Protein AF-A0A7Y4UDT9-F1 (afdb_monomer_lite)

pLDDT: mean 74.39, std 14.89, range [43.06, 94.25]

Sequence (138 aa):
MHADIILIRAVFILILIIAGYLIHPIPANVAEAIGWRGESGSKILSTIFAALIAAGIIYFELRIRRASLKTLIGAAIGSTMGILGASLMGFLITAQPWDQPIKSFLTLTLSLFMAYCGLLVGAAKGDYLDLSVLGGIL

Foldseek 3Di:
DVVVVVVVLVVVLVVLQVCLVVVLVPPVVVQVVVPNDDPVSSVVVSNVVSVVVSVVVVVVVVVVVPQDPLLVQLLVQLLVQLQVQLVVVLVVLVPDPDDPVVSVVVSVVSSVVSNVRSNVRSNVVSVVPPCVVVVPPD

Structure (mmCIF, N/CA/C/O backbone):
data_AF-A0A7Y4UDT9-F1
#
_entry.id   AF-A0A7Y4UDT9-F1
#
loop_
_atom_site.group_PDB
_atom_site.id
_atom_site.type_symbol
_atom_site.label_atom_id
_atom_site.label_alt_id
_atom_site.label_comp_id
_atom_site.label_asym_id
_atom_site.label_entity_id
_atom_site.label_seq_id
_atom_site.pdbx_PDB_ins_code
_atom_site.Cartn_x
_atom_site.Cartn_y
_atom_site.Cartn_z
_atom_site.occupancy
_atom_site.B_iso_or_equiv
_atom_site.auth_seq_id
_atom_site.auth_comp_id
_atom_site.auth_asym_id
_atom_site.auth_atom_id
_atom_site.pdbx_PDB_model_num
ATOM 1 N N . MET A 1 1 ? -23.604 -8.555 10.129 1.00 57.44 1 MET A N 1
ATOM 2 C CA . MET A 1 1 ? -22.184 -8.135 10.187 1.00 57.44 1 MET A CA 1
ATOM 3 C C . MET A 1 1 ? -21.219 -9.168 9.604 1.00 57.44 1 MET A C 1
ATOM 5 O O . MET A 1 1 ? -20.553 -8.836 8.635 1.00 57.44 1 MET A O 1
ATOM 9 N N . HIS A 1 2 ? -21.110 -10.407 10.117 1.00 53.59 2 HIS A N 1
ATOM 10 C CA . HIS A 1 2 ? -20.183 -11.402 9.529 1.00 53.59 2 HIS A CA 1
ATOM 11 C C . HIS A 1 2 ? -20.554 -11.821 8.094 1.00 53.59 2 HIS A C 1
ATOM 13 O O . HIS A 1 2 ? -19.665 -11.957 7.257 1.00 53.59 2 HIS A O 1
ATOM 19 N N . ALA A 1 3 ? -21.850 -11.968 7.798 1.00 63.94 3 ALA A N 1
ATOM 20 C CA . ALA A 1 3 ? -22.335 -12.315 6.460 1.00 63.94 3 ALA A CA 1
ATOM 21 C C . ALA A 1 3 ? -22.052 -11.213 5.423 1.00 63.94 3 ALA A C 1
ATOM 23 O O . ALA A 1 3 ? -21.613 -11.518 4.319 1.00 63.94 3 ALA A O 1
ATOM 24 N N . ASP A 1 4 ? -22.201 -9.940 5.802 1.00 60.78 4 ASP A N 1
ATOM 25 C CA . ASP A 1 4 ? -21.943 -8.789 4.922 1.00 60.78 4 ASP A CA 1
ATOM 26 C C . ASP A 1 4 ? -20.471 -8.729 4.489 1.00 60.78 4 ASP A C 1
ATOM 28 O O . ASP A 1 4 ? -20.152 -8.507 3.325 1.00 60.78 4 ASP A O 1
ATOM 32 N N . ILE A 1 5 ? -19.558 -9.011 5.423 1.00 68.19 5 ILE A N 1
ATOM 33 C CA . ILE A 1 5 ? -18.113 -9.066 5.168 1.00 68.19 5 ILE A CA 1
ATOM 34 C C . ILE A 1 5 ? -17.761 -10.203 4.205 1.00 68.19 5 ILE A C 1
ATOM 36 O O . ILE A 1 5 ? -16.948 -10.021 3.299 1.00 68.19 5 ILE A O 1
ATOM 40 N N . ILE A 1 6 ? -18.362 -11.375 4.405 1.00 71.81 6 ILE A N 1
ATOM 41 C CA . ILE A 1 6 ? -18.136 -12.542 3.548 1.00 71.81 6 ILE A CA 1
ATOM 42 C C . ILE A 1 6 ? -18.668 -12.268 2.138 1.00 71.81 6 ILE A C 1
ATOM 44 O O . ILE A 1 6 ? -17.995 -12.597 1.164 1.00 71.81 6 ILE A O 1
ATOM 48 N N . LEU A 1 7 ? -19.824 -11.608 2.026 1.00 68.56 7 LEU A N 1
ATOM 49 C CA . LEU A 1 7 ? -20.433 -11.248 0.750 1.00 68.56 7 LEU A CA 1
ATOM 50 C C . LEU A 1 7 ? -19.584 -10.225 -0.017 1.00 68.56 7 LEU A C 1
ATOM 52 O O . LEU A 1 7 ? -19.309 -10.431 -1.196 1.00 68.56 7 LEU A O 1
ATOM 56 N N . ILE A 1 8 ? -19.070 -9.188 0.654 1.00 72.38 8 ILE A N 1
ATOM 57 C CA . ILE A 1 8 ? -18.140 -8.219 0.046 1.00 72.38 8 ILE A CA 1
ATOM 5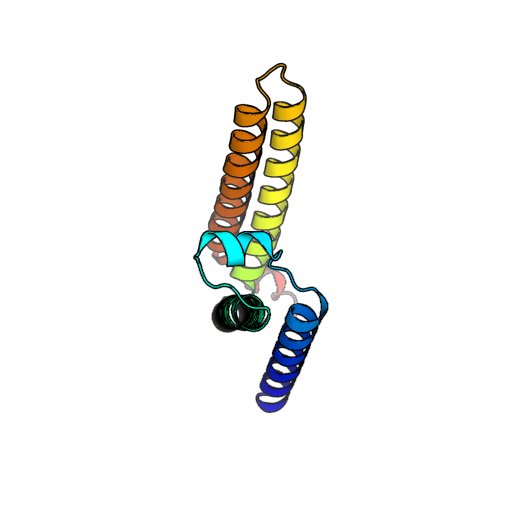8 C C . ILE A 1 8 ? -16.866 -8.917 -0.448 1.00 72.38 8 ILE A C 1
ATOM 60 O O . ILE A 1 8 ? -16.416 -8.654 -1.562 1.00 72.38 8 ILE A O 1
ATOM 64 N N . ARG A 1 9 ? -16.301 -9.844 0.340 1.00 66.88 9 ARG A N 1
ATOM 65 C CA . ARG A 1 9 ? -15.089 -10.584 -0.040 1.00 66.88 9 ARG A CA 1
ATOM 66 C C . ARG A 1 9 ? -15.339 -11.501 -1.238 1.00 66.88 9 ARG A C 1
ATOM 68 O O . ARG A 1 9 ? -14.520 -11.540 -2.150 1.00 66.88 9 ARG A O 1
ATOM 75 N N . ALA A 1 10 ? -16.480 -12.187 -1.261 1.00 66.75 10 ALA A N 1
ATOM 76 C CA . ALA A 1 10 ? -16.888 -13.027 -2.380 1.00 66.75 10 ALA A CA 1
ATOM 77 C C . ALA A 1 10 ? -17.046 -12.202 -3.662 1.00 66.75 10 ALA A C 1
ATOM 79 O O . ALA A 1 10 ? -16.462 -12.562 -4.678 1.00 66.75 10 ALA A O 1
ATOM 80 N N . VAL A 1 11 ? -17.747 -11.065 -3.598 1.00 70.38 11 VAL A N 1
ATOM 81 C CA . VAL A 1 11 ? -17.928 -10.153 -4.739 1.00 70.38 11 VAL A CA 1
ATOM 82 C C . VAL A 1 11 ? -16.588 -9.594 -5.220 1.00 70.38 11 VAL A C 1
ATOM 84 O O . VAL A 1 11 ? -16.329 -9.582 -6.420 1.00 70.38 11 VAL A O 1
ATOM 87 N N . PHE A 1 12 ? -15.700 -9.192 -4.309 1.00 70.44 12 PHE A N 1
ATOM 88 C CA . PHE A 1 12 ? -14.386 -8.653 -4.663 1.00 70.44 12 PHE A CA 1
ATOM 89 C C . PHE A 1 12 ? -13.479 -9.695 -5.334 1.00 70.44 12 PHE A C 1
ATOM 91 O O . PHE A 1 12 ? -12.850 -9.399 -6.349 1.00 70.44 12 PHE A O 1
ATOM 98 N N . ILE A 1 13 ? -13.453 -10.931 -4.819 1.00 68.81 13 ILE A N 1
ATOM 99 C CA . ILE A 1 13 ? -12.743 -12.054 -5.452 1.00 68.81 13 ILE A CA 1
ATOM 100 C C . ILE A 1 13 ? -13.320 -12.324 -6.845 1.00 68.81 13 ILE A C 1
ATOM 102 O O . ILE A 1 13 ? -12.559 -12.493 -7.793 1.00 68.81 13 ILE A O 1
ATOM 106 N N . LEU A 1 14 ? -14.648 -12.325 -6.987 1.00 69.81 14 LEU A N 1
ATOM 107 C CA . LEU A 1 14 ? -15.324 -12.559 -8.264 1.00 69.81 14 LEU A CA 1
ATOM 108 C C . LEU A 1 14 ? -14.950 -11.484 -9.293 1.00 69.81 14 LEU A C 1
ATOM 110 O O . LEU A 1 14 ? -14.587 -11.815 -10.418 1.00 69.81 14 LEU A O 1
ATOM 114 N N . ILE A 1 15 ? -14.946 -10.212 -8.888 1.00 72.19 15 ILE A N 1
ATOM 115 C CA . ILE A 1 15 ? -14.521 -9.091 -9.735 1.00 72.19 15 ILE A CA 1
ATOM 116 C C . ILE A 1 15 ? -13.043 -9.220 -10.115 1.00 72.19 15 ILE A C 1
ATOM 118 O O . ILE A 1 15 ? -12.713 -9.005 -11.275 1.00 72.19 15 ILE A O 1
ATOM 122 N N . LEU A 1 16 ? -12.155 -9.602 -9.191 1.00 66.81 16 LEU A N 1
ATOM 123 C CA . LEU A 1 16 ? -10.731 -9.803 -9.490 1.00 66.81 16 LEU A CA 1
ATOM 124 C C . LEU A 1 16 ? -10.483 -10.970 -10.444 1.00 66.81 16 LEU A C 1
ATOM 126 O O . LEU A 1 16 ? -9.652 -10.852 -11.339 1.00 66.81 16 LEU A O 1
ATOM 130 N N . ILE A 1 17 ? -11.200 -12.081 -10.275 1.00 65.75 17 ILE A N 1
ATOM 131 C CA . ILE A 1 17 ? -11.122 -13.232 -11.180 1.00 65.75 17 ILE A CA 1
ATOM 132 C C . ILE A 1 17 ? -11.632 -12.831 -12.565 1.00 65.75 17 ILE A C 1
ATOM 134 O O . ILE A 1 17 ? -10.965 -13.114 -13.556 1.00 65.75 17 ILE A O 1
ATOM 138 N N . ILE A 1 18 ? -12.764 -12.123 -12.645 1.00 66.75 18 ILE A N 1
ATOM 139 C CA . ILE A 1 18 ? -13.313 -11.623 -13.913 1.00 66.75 18 ILE A CA 1
ATOM 140 C C . ILE A 1 18 ? -12.355 -10.618 -14.559 1.00 66.75 18 ILE A C 1
ATOM 142 O O . ILE A 1 18 ? -12.088 -10.719 -15.751 1.00 66.75 18 ILE A O 1
ATOM 146 N N . ALA A 1 19 ? -11.795 -9.679 -13.796 1.00 63.94 19 ALA A N 1
ATOM 147 C CA . ALA A 1 19 ? -10.844 -8.693 -14.298 1.00 63.94 19 ALA A CA 1
ATOM 148 C C . ALA A 1 19 ? -9.540 -9.355 -14.764 1.00 63.94 19 ALA A C 1
ATOM 150 O O . ALA A 1 19 ? -9.050 -9.040 -15.841 1.00 63.94 19 ALA A O 1
ATOM 151 N N . GLY A 1 20 ? -9.009 -10.319 -14.008 1.00 61.53 20 GLY A N 1
ATOM 152 C CA . GLY A 1 20 ? -7.840 -11.107 -14.402 1.00 61.53 20 GLY A CA 1
ATOM 153 C C . GLY A 1 20 ? -8.093 -11.953 -15.651 1.00 61.53 20 GLY A C 1
ATOM 154 O O . GLY A 1 20 ? -7.210 -12.069 -16.498 1.00 61.53 20 GLY A O 1
ATOM 155 N N . TYR A 1 21 ? -9.311 -12.478 -15.802 1.00 60.34 21 TYR A N 1
ATOM 156 C CA . TYR A 1 21 ? -9.748 -13.208 -16.990 1.00 60.34 21 TYR A CA 1
ATOM 157 C C . TYR A 1 21 ? -9.924 -12.293 -18.212 1.00 60.34 21 TYR A C 1
ATOM 159 O O . TYR A 1 21 ? -9.585 -12.683 -19.325 1.00 60.34 21 TYR A O 1
ATOM 167 N N . LEU A 1 22 ? -10.425 -11.069 -18.021 1.00 59.38 22 LEU A N 1
ATOM 168 C CA . LEU A 1 22 ? -10.683 -10.130 -19.113 1.00 59.38 22 LEU A CA 1
ATOM 169 C C . LEU A 1 22 ? -9.402 -9.421 -19.582 1.00 59.38 22 LEU A C 1
ATOM 171 O O . LEU A 1 22 ? -9.187 -9.267 -20.782 1.00 59.38 22 LEU A O 1
ATOM 175 N N . ILE A 1 23 ? -8.543 -9.007 -18.644 1.00 57.00 23 ILE A N 1
ATOM 176 C CA . ILE A 1 23 ? -7.405 -8.112 -18.909 1.00 57.00 23 ILE A CA 1
ATOM 177 C C . ILE A 1 23 ? -6.181 -8.864 -19.457 1.00 57.00 23 ILE A C 1
ATOM 179 O O . ILE A 1 23 ? -5.327 -8.225 -20.061 1.00 57.00 23 ILE A O 1
ATOM 183 N N . HIS A 1 24 ? -6.089 -10.196 -19.307 1.00 53.78 24 HIS A N 1
ATOM 184 C CA . HIS A 1 24 ? -4.918 -10.992 -19.724 1.00 53.78 24 HIS A CA 1
ATOM 185 C C . HIS A 1 24 ? -3.582 -10.299 -19.363 1.00 53.78 24 HIS A C 1
ATOM 187 O O . HIS A 1 24 ? -2.779 -9.991 -20.244 1.00 53.78 24 HIS A O 1
ATOM 193 N N . PRO A 1 25 ? -3.322 -10.009 -18.072 1.00 51.16 25 PRO A N 1
ATOM 194 C CA . PRO A 1 25 ? -2.180 -9.189 -17.664 1.00 51.16 25 PRO A CA 1
ATOM 195 C C . PRO A 1 25 ? -0.814 -9.840 -17.941 1.00 51.16 25 PRO A C 1
ATOM 197 O O . PRO A 1 25 ? 0.209 -9.171 -17.815 1.00 51.16 25 PRO A O 1
ATOM 200 N N . ILE A 1 26 ? -0.778 -11.128 -18.311 1.00 47.50 26 ILE A N 1
ATOM 201 C CA . ILE A 1 26 ? 0.441 -11.825 -18.723 1.00 47.50 26 ILE A CA 1
ATOM 202 C C . ILE A 1 26 ? 0.491 -11.867 -20.257 1.00 47.50 26 ILE A C 1
ATOM 204 O O . ILE A 1 26 ? -0.245 -12.644 -20.871 1.00 47.50 26 ILE A O 1
ATOM 208 N N . PRO A 1 27 ? 1.355 -11.061 -20.893 1.00 52.25 27 PRO A N 1
ATOM 209 C CA . PRO A 1 27 ? 1.517 -11.090 -22.337 1.00 52.25 27 PRO A CA 1
ATOM 210 C C . PRO A 1 27 ? 2.145 -12.432 -22.767 1.00 52.25 27 PRO A C 1
ATOM 212 O O . PRO A 1 27 ? 2.950 -13.021 -22.040 1.00 52.25 27 PRO A O 1
ATOM 215 N N . ALA A 1 28 ? 1.751 -12.952 -23.936 1.00 50.28 28 ALA A N 1
ATOM 216 C CA . ALA A 1 28 ? 2.093 -14.299 -24.428 1.00 50.28 28 ALA A CA 1
ATOM 217 C C . ALA A 1 28 ? 3.608 -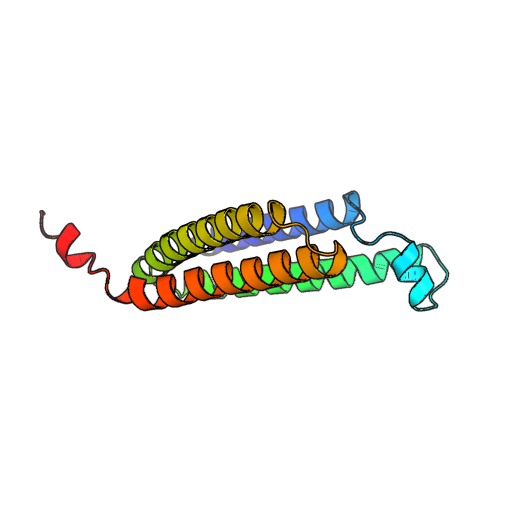14.618 -24.429 1.00 50.28 28 ALA A C 1
ATOM 219 O O . ALA A 1 28 ? 4.021 -15.766 -24.285 1.00 50.28 28 ALA A O 1
ATOM 220 N N . ASN A 1 29 ? 4.432 -13.579 -24.479 1.00 49.97 29 ASN A N 1
ATOM 221 C CA . ASN A 1 29 ? 5.890 -13.566 -24.422 1.00 49.97 29 ASN A CA 1
ATOM 222 C C . ASN A 1 29 ? 6.482 -14.110 -23.102 1.00 49.97 29 ASN A C 1
ATOM 224 O O . ASN A 1 29 ? 7.609 -14.599 -23.105 1.00 49.97 29 ASN A O 1
ATOM 228 N N . VAL A 1 30 ? 5.751 -14.085 -21.978 1.00 51.38 30 VAL A N 1
ATOM 229 C CA . VAL A 1 30 ? 6.226 -14.684 -20.708 1.00 51.38 30 VAL A CA 1
ATOM 230 C C . VAL A 1 30 ? 5.955 -16.196 -20.662 1.00 51.38 30 VAL A C 1
ATOM 232 O O . VAL A 1 30 ? 6.704 -16.942 -20.037 1.00 51.38 30 VAL A O 1
ATOM 235 N N . ALA A 1 31 ? 4.919 -16.669 -21.367 1.00 44.53 31 ALA A N 1
ATOM 236 C CA . ALA A 1 31 ? 4.627 -18.097 -21.517 1.00 44.53 31 ALA A CA 1
ATOM 237 C C . ALA A 1 31 ? 5.628 -18.790 -22.462 1.00 44.53 31 ALA A C 1
ATOM 239 O O . ALA A 1 31 ? 6.006 -19.939 -22.230 1.00 44.53 31 ALA A O 1
ATOM 240 N N . GLU A 1 32 ? 6.122 -18.070 -23.476 1.00 49.19 32 GLU A N 1
ATOM 241 C CA . GLU A 1 32 ? 7.174 -18.557 -24.377 1.00 49.19 32 GLU A CA 1
ATOM 242 C C . GLU A 1 32 ? 8.542 -18.691 -23.685 1.00 49.19 32 GLU A C 1
ATOM 244 O O . GLU A 1 32 ? 9.258 -19.659 -23.942 1.00 49.19 32 GLU A O 1
ATOM 249 N N . ALA A 1 33 ? 8.883 -17.796 -22.747 1.00 50.22 33 ALA A N 1
ATOM 250 C CA . ALA A 1 33 ? 10.160 -17.823 -22.021 1.00 50.22 33 ALA A CA 1
ATOM 251 C C . ALA A 1 33 ? 10.328 -19.032 -21.073 1.00 50.22 33 ALA A C 1
ATOM 253 O O . ALA A 1 33 ? 11.451 -19.391 -20.727 1.00 50.22 33 ALA A O 1
ATOM 254 N N . ILE A 1 34 ? 9.227 -19.673 -20.661 1.00 51.06 34 ILE A N 1
ATOM 255 C CA . ILE A 1 34 ? 9.214 -20.799 -19.705 1.00 51.06 34 ILE A CA 1
ATOM 256 C C . ILE A 1 34 ? 9.027 -22.151 -20.437 1.00 51.06 34 ILE A C 1
ATOM 258 O O . ILE A 1 34 ? 8.964 -23.212 -19.822 1.00 51.06 34 ILE A O 1
ATOM 262 N N . GLY A 1 35 ? 8.987 -22.149 -21.777 1.00 46.72 35 GLY A N 1
ATOM 263 C CA . GLY A 1 35 ? 8.987 -23.369 -22.597 1.00 46.72 35 GLY A CA 1
ATOM 264 C C . GLY A 1 35 ? 7.636 -24.085 -22.710 1.00 46.72 35 GLY A C 1
ATOM 265 O O . GLY A 1 35 ? 7.574 -25.200 -23.225 1.00 46.72 35 GLY A O 1
ATOM 266 N N . TRP A 1 36 ? 6.543 -23.467 -22.259 1.00 43.62 36 TRP A N 1
ATOM 267 C CA . TRP A 1 36 ? 5.199 -24.047 -22.324 1.00 43.62 36 TRP A CA 1
ATOM 268 C C . TRP A 1 36 ? 4.460 -23.493 -23.547 1.00 43.62 36 TRP A C 1
ATOM 270 O O . TRP A 1 36 ? 3.785 -22.468 -23.482 1.00 43.62 36 TRP A O 1
ATOM 280 N N . ARG A 1 37 ? 4.605 -24.169 -24.696 1.00 43.06 37 ARG A N 1
ATOM 281 C CA . ARG A 1 37 ? 3.864 -23.828 -25.924 1.00 43.06 37 ARG A CA 1
ATOM 282 C C . ARG A 1 37 ? 2.403 -24.263 -25.794 1.00 43.06 37 ARG A C 1
ATOM 284 O O . ARG A 1 37 ? 2.115 -25.453 -25.717 1.00 43.06 37 ARG A O 1
ATOM 291 N N . GLY A 1 38 ? 1.493 -23.293 -25.831 1.00 49.53 38 GLY A N 1
ATOM 292 C CA . GLY A 1 38 ? 0.052 -23.504 -25.982 1.00 49.53 38 GLY A CA 1
ATOM 293 C C . GLY A 1 38 ? -0.773 -22.437 -25.262 1.00 49.53 38 GLY A C 1
ATOM 294 O O . GLY A 1 38 ? -0.457 -22.069 -24.133 1.00 49.53 38 GLY A O 1
ATOM 295 N N . GLU A 1 39 ? -1.865 -21.976 -25.881 1.00 50.53 39 GLU A N 1
ATOM 296 C CA . GLU A 1 39 ? -2.804 -20.977 -25.326 1.00 50.53 39 GLU A CA 1
ATOM 297 C C . GLU A 1 39 ? -3.380 -21.346 -23.943 1.00 50.53 39 GLU A C 1
ATOM 299 O O . GLU A 1 39 ? -3.918 -20.499 -23.230 1.00 50.53 39 GLU A O 1
ATOM 304 N N . SER A 1 40 ? -3.272 -22.614 -23.540 1.00 50.47 40 SER A N 1
ATOM 305 C CA . SER A 1 40 ? -3.674 -23.109 -22.222 1.00 50.47 40 SER A CA 1
ATOM 306 C C . SER A 1 40 ? -2.642 -22.818 -21.121 1.00 50.47 40 SER A C 1
ATOM 308 O O . SER A 1 40 ? -3.026 -22.668 -19.964 1.00 50.47 40 SER A O 1
ATOM 310 N N . GLY A 1 41 ? -1.350 -22.691 -21.452 1.00 51.16 41 GLY A N 1
ATOM 311 C CA . GLY A 1 41 ? -0.276 -22.448 -20.478 1.00 51.16 41 GLY A CA 1
ATOM 312 C C . GLY A 1 41 ? -0.291 -21.028 -19.903 1.00 51.16 41 GLY A C 1
ATOM 313 O O . GLY A 1 41 ? -0.152 -20.840 -18.693 1.00 51.16 41 GLY A O 1
ATOM 314 N N . SER A 1 42 ? -0.562 -20.027 -20.748 1.00 52.22 42 SER A N 1
ATOM 315 C CA . SER A 1 42 ? -0.701 -18.623 -20.328 1.00 52.22 42 SER A CA 1
ATOM 316 C C . SER A 1 42 ? -1.921 -18.406 -19.428 1.00 52.22 42 SER A C 1
ATOM 318 O O . SER A 1 42 ? -1.858 -17.623 -18.477 1.00 52.22 42 SER A O 1
ATOM 320 N N . LYS A 1 43 ? -3.012 -19.147 -19.669 1.00 54.75 43 LYS A N 1
ATOM 321 C CA . LYS A 1 43 ? -4.233 -19.104 -18.851 1.00 54.75 43 LYS A CA 1
ATOM 322 C C . LYS A 1 43 ? -3.998 -19.657 -17.448 1.00 54.75 43 LYS A C 1
ATOM 324 O O . LYS A 1 43 ? -4.444 -19.046 -16.479 1.00 54.75 43 LYS A O 1
ATOM 329 N N . ILE A 1 44 ? -3.259 -20.761 -17.314 1.00 62.72 44 ILE A N 1
ATOM 330 C CA . ILE A 1 44 ? -2.977 -21.374 -16.005 1.00 62.72 44 ILE A CA 1
ATOM 331 C C . ILE A 1 44 ? -2.031 -20.485 -15.187 1.00 62.72 44 ILE A C 1
ATOM 333 O O . ILE A 1 44 ? -2.312 -20.219 -14.020 1.00 62.72 44 ILE A O 1
ATOM 337 N N . LEU A 1 45 ? -0.971 -19.946 -15.800 1.00 63.81 45 LEU A N 1
ATOM 338 C CA . LEU A 1 45 ? -0.057 -19.009 -15.131 1.00 63.81 45 LEU A CA 1
ATOM 339 C C . LEU A 1 45 ? -0.766 -17.721 -14.701 1.00 63.81 45 LEU A C 1
ATOM 341 O O . LEU A 1 45 ? -0.596 -17.284 -13.565 1.00 63.81 45 LEU A O 1
ATOM 345 N N . SER A 1 46 ? -1.618 -17.159 -15.563 1.00 62.25 46 SER A N 1
ATOM 346 C CA . SER A 1 46 ? -2.419 -15.974 -15.223 1.00 62.25 46 SER A CA 1
ATOM 347 C C . SER A 1 46 ? -3.394 -16.260 -14.086 1.00 62.25 46 SER A C 1
ATOM 349 O O . SER A 1 46 ? -3.558 -15.427 -13.199 1.00 62.25 46 SER A O 1
ATOM 351 N N . THR A 1 47 ? -3.985 -17.458 -14.060 1.00 64.94 47 THR A N 1
ATOM 352 C CA . THR A 1 47 ? -4.888 -17.884 -12.982 1.00 64.94 47 THR A CA 1
ATOM 353 C C . THR A 1 47 ? -4.145 -18.047 -11.658 1.00 64.94 47 THR A C 1
ATOM 355 O O . THR A 1 47 ? -4.615 -17.552 -10.639 1.00 64.94 47 THR A O 1
ATOM 358 N N . ILE A 1 48 ? -2.968 -18.682 -11.654 1.00 74.25 48 ILE A N 1
ATOM 359 C CA . ILE A 1 48 ? -2.145 -18.844 -10.444 1.00 74.25 48 ILE A CA 1
ATOM 360 C C . ILE A 1 48 ? -1.673 -17.482 -9.930 1.00 74.25 48 ILE A C 1
ATOM 362 O O . ILE A 1 48 ? -1.733 -17.218 -8.730 1.00 74.25 48 ILE A O 1
ATOM 366 N N . PHE A 1 49 ? -1.246 -16.593 -10.827 1.00 71.12 49 PHE A N 1
ATOM 367 C CA . PHE A 1 49 ? -0.796 -15.255 -10.460 1.00 71.12 49 PHE A CA 1
ATOM 368 C C . PHE A 1 49 ? -1.943 -14.408 -9.895 1.00 71.12 49 PHE A C 1
ATOM 370 O O . PHE A 1 49 ? -1.801 -13.796 -8.837 1.00 71.12 49 PHE A O 1
ATOM 377 N N . ALA A 1 50 ? -3.115 -14.444 -10.535 1.00 68.38 50 ALA A N 1
ATOM 378 C CA . ALA A 1 50 ? -4.321 -13.794 -10.029 1.00 68.38 50 ALA A CA 1
ATOM 379 C C . ALA A 1 50 ? -4.762 -14.377 -8.676 1.00 68.38 50 ALA A C 1
ATOM 381 O O . ALA A 1 50 ? -5.126 -13.621 -7.778 1.00 68.38 50 ALA A O 1
ATOM 382 N N . ALA A 1 51 ? -4.673 -15.699 -8.492 1.00 73.81 51 ALA A N 1
ATOM 383 C CA . ALA A 1 51 ? -4.982 -16.357 -7.226 1.00 73.81 51 ALA A CA 1
ATOM 384 C C . ALA A 1 51 ? -4.009 -15.950 -6.107 1.00 73.81 51 ALA A C 1
ATOM 386 O O . ALA A 1 51 ? -4.449 -15.685 -4.989 1.00 73.81 51 ALA A O 1
ATOM 387 N N . LEU A 1 52 ? -2.708 -15.837 -6.396 1.00 80.69 52 LEU A N 1
ATOM 388 C CA . LEU A 1 52 ? -1.710 -15.347 -5.440 1.00 80.69 52 LEU A CA 1
ATOM 389 C C . LEU A 1 52 ? -1.951 -13.885 -5.056 1.00 80.69 52 LEU A C 1
ATOM 391 O O . LEU A 1 52 ? -1.899 -13.550 -3.873 1.00 80.69 52 LEU A O 1
ATOM 395 N N . ILE A 1 53 ? -2.266 -13.024 -6.027 1.00 75.81 53 ILE A N 1
ATOM 396 C CA . ILE A 1 53 ? -2.625 -11.625 -5.759 1.00 75.81 53 ILE A CA 1
ATOM 397 C C . ILE A 1 53 ? -3.889 -11.559 -4.898 1.00 75.81 53 ILE A C 1
ATOM 399 O O . ILE A 1 53 ? -3.904 -10.857 -3.888 1.00 75.81 53 ILE A O 1
ATOM 403 N N . ALA A 1 54 ? -4.929 -12.321 -5.245 1.00 72.19 54 ALA A N 1
ATOM 404 C CA . ALA A 1 54 ? -6.166 -12.376 -4.473 1.00 72.19 54 ALA A CA 1
ATOM 405 C C . ALA A 1 54 ? -5.912 -12.857 -3.034 1.00 72.19 54 ALA A C 1
ATOM 407 O O . ALA A 1 54 ? -6.398 -12.240 -2.086 1.00 72.19 54 ALA A O 1
ATOM 408 N N . ALA A 1 55 ? -5.094 -13.898 -2.852 1.00 78.06 55 ALA A N 1
ATOM 409 C CA . ALA A 1 55 ? -4.685 -14.376 -1.533 1.00 78.06 55 ALA A CA 1
ATOM 410 C C . ALA A 1 55 ? -3.920 -13.299 -0.744 1.00 78.06 55 ALA A C 1
ATOM 412 O O . ALA A 1 55 ? -4.206 -13.082 0.435 1.00 78.06 55 ALA A O 1
ATOM 413 N N . GLY A 1 56 ? -3.004 -12.577 -1.397 1.00 79.88 56 GLY A N 1
ATOM 414 C CA . GLY A 1 56 ? -2.283 -11.450 -0.806 1.00 79.88 56 GLY A CA 1
ATOM 415 C C . GLY A 1 56 ? -3.216 -10.328 -0.344 1.00 79.88 56 GLY A C 1
ATOM 416 O O . GLY A 1 56 ? -3.071 -9.826 0.770 1.00 79.88 56 GLY A O 1
ATOM 417 N N . ILE A 1 57 ? -4.224 -9.979 -1.147 1.00 75.56 57 ILE A N 1
ATOM 418 C CA . ILE A 1 57 ? -5.209 -8.952 -0.785 1.00 75.56 57 ILE A CA 1
ATOM 419 C C . ILE A 1 57 ? -6.066 -9.403 0.403 1.00 75.56 57 ILE A C 1
ATOM 421 O O . ILE A 1 57 ? -6.260 -8.629 1.339 1.00 75.56 57 ILE A O 1
ATOM 425 N N . ILE A 1 58 ? -6.530 -10.657 0.420 1.00 76.00 58 ILE A N 1
ATOM 426 C CA . ILE A 1 58 ? -7.295 -11.206 1.553 1.00 76.00 58 ILE A CA 1
ATOM 427 C C . ILE A 1 58 ? -6.447 -11.193 2.829 1.00 76.00 58 ILE A C 1
ATOM 429 O O . ILE A 1 58 ? -6.941 -10.841 3.901 1.00 76.00 58 ILE A O 1
ATOM 433 N N . TYR A 1 59 ? -5.161 -11.535 2.732 1.00 81.12 59 TYR A N 1
ATOM 434 C CA . TYR A 1 59 ? -4.242 -11.449 3.864 1.00 81.12 59 TYR A CA 1
ATOM 435 C C . TYR A 1 59 ? -4.104 -10.008 4.380 1.00 81.12 59 TYR A C 1
ATOM 437 O O . TYR A 1 59 ? -4.210 -9.773 5.588 1.00 81.12 59 TYR A O 1
ATOM 445 N N . PHE A 1 60 ? -3.949 -9.032 3.480 1.00 75.81 60 PHE A N 1
ATOM 446 C CA . PHE A 1 60 ? -3.949 -7.612 3.836 1.00 75.81 60 PHE A CA 1
ATOM 447 C C . PHE A 1 60 ? -5.266 -7.177 4.490 1.00 75.81 60 PHE A C 1
ATOM 449 O O . PHE A 1 60 ? -5.228 -6.488 5.506 1.00 75.81 60 PHE A O 1
ATOM 456 N N . GLU A 1 61 ? -6.421 -7.624 3.991 1.00 77.88 61 GLU A N 1
ATOM 457 C CA . GLU A 1 61 ? -7.730 -7.338 4.593 1.00 77.88 61 GLU A CA 1
ATOM 458 C C . GLU A 1 61 ? -7.808 -7.875 6.033 1.00 77.88 61 GLU A C 1
ATOM 460 O O . GLU A 1 61 ? -8.220 -7.163 6.953 1.00 77.88 61 GLU A O 1
ATOM 465 N N . LEU A 1 62 ? -7.367 -9.119 6.254 1.00 75.81 62 LEU A N 1
ATOM 466 C CA . LEU A 1 62 ? -7.326 -9.732 7.584 1.00 75.81 62 LEU A CA 1
ATOM 467 C C . LEU A 1 62 ? -6.389 -8.979 8.533 1.00 75.81 62 LEU A C 1
ATOM 469 O O . LEU A 1 62 ? -6.688 -8.873 9.724 1.00 75.81 62 LEU A O 1
ATOM 473 N N . ARG A 1 63 ? -5.273 -8.443 8.023 1.00 79.44 63 ARG A N 1
ATOM 474 C CA . ARG A 1 63 ? -4.340 -7.629 8.809 1.00 79.44 63 ARG A CA 1
ATOM 475 C C . ARG A 1 63 ? -4.930 -6.259 9.142 1.00 79.44 63 ARG A C 1
ATOM 477 O O . ARG A 1 63 ? -4.873 -5.870 10.304 1.00 79.44 63 ARG A O 1
ATOM 484 N N . ILE A 1 64 ? -5.536 -5.574 8.169 1.00 72.38 64 ILE A N 1
ATOM 485 C CA . ILE A 1 64 ? -6.180 -4.261 8.346 1.00 72.38 64 ILE A CA 1
ATOM 486 C C . ILE A 1 64 ? -7.309 -4.349 9.374 1.00 72.38 64 ILE A C 1
ATOM 488 O O . ILE A 1 64 ? -7.406 -3.488 10.237 1.00 72.38 64 ILE A O 1
ATOM 492 N N . ARG A 1 65 ? -8.108 -5.425 9.364 1.00 74.44 65 ARG A N 1
ATOM 493 C CA . ARG A 1 65 ? -9.169 -5.638 10.366 1.00 74.44 65 ARG A CA 1
ATOM 494 C C . ARG A 1 65 ? -8.660 -5.763 11.801 1.00 74.44 65 ARG A C 1
ATOM 496 O O . ARG A 1 65 ? -9.422 -5.497 12.724 1.00 74.44 65 ARG A O 1
ATOM 503 N N . ARG A 1 66 ? -7.418 -6.215 11.996 1.00 75.38 66 ARG A N 1
ATOM 504 C CA . ARG A 1 66 ? -6.786 -6.298 13.324 1.00 75.38 66 ARG A CA 1
ATOM 505 C C . ARG A 1 66 ? -6.005 -5.037 13.690 1.00 75.38 66 ARG A C 1
ATOM 507 O O . ARG A 1 66 ? -5.640 -4.890 14.851 1.00 75.38 66 ARG A O 1
ATOM 514 N N . ALA A 1 67 ? -5.706 -4.172 12.723 1.00 76.88 67 ALA A N 1
ATOM 515 C CA . ALA A 1 67 ? -5.025 -2.913 12.976 1.00 76.88 67 ALA A CA 1
ATOM 516 C C . ALA A 1 67 ? -5.984 -1.935 13.664 1.00 76.88 67 ALA A C 1
ATOM 518 O O . ALA A 1 67 ? -7.176 -1.892 13.359 1.00 76.88 67 ALA A O 1
ATOM 519 N N . SER A 1 68 ? -5.467 -1.145 14.604 1.00 79.19 68 SER A N 1
ATOM 520 C CA . SER A 1 68 ? -6.287 -0.130 15.259 1.00 79.19 68 SER A CA 1
ATOM 521 C C . SER A 1 68 ? -6.590 1.018 14.287 1.00 79.19 68 SER A C 1
ATOM 523 O O . SER A 1 68 ? -5.801 1.311 13.385 1.00 79.19 68 SER A O 1
ATOM 525 N N . LEU A 1 69 ? -7.717 1.710 14.487 1.00 79.19 69 LEU A N 1
ATOM 526 C CA . LEU A 1 69 ? -8.073 2.914 13.717 1.00 79.19 69 LEU A CA 1
ATOM 527 C C . LEU A 1 69 ? -6.959 3.973 13.756 1.00 79.19 69 LEU A C 1
ATOM 529 O O . LEU A 1 69 ? -6.692 4.629 12.754 1.00 79.19 69 LEU A O 1
ATOM 533 N N . LYS A 1 70 ? -6.272 4.091 14.895 1.00 83.94 70 LYS A N 1
ATOM 534 C CA . LYS A 1 70 ? -5.161 5.023 15.124 1.00 83.94 70 LYS A CA 1
ATOM 535 C C . LYS A 1 70 ? -3.967 4.691 14.222 1.00 83.94 70 LYS A C 1
ATOM 537 O O . LYS A 1 70 ? -3.503 5.538 13.457 1.00 83.94 70 LYS A O 1
ATOM 542 N N . THR A 1 71 ? -3.554 3.422 14.229 1.00 84.69 71 THR A N 1
ATOM 543 C CA . THR A 1 71 ? -2.513 2.878 13.343 1.00 84.69 71 THR A CA 1
ATOM 544 C C . THR A 1 71 ? -2.874 3.094 11.875 1.00 84.69 71 THR A C 1
ATOM 546 O O . THR A 1 71 ? -2.015 3.458 11.078 1.00 84.69 71 THR A O 1
ATOM 549 N N . LEU A 1 72 ? -4.144 2.884 11.507 1.00 84.62 72 LEU A N 1
ATOM 550 C CA . LEU A 1 72 ? -4.611 2.995 10.126 1.00 84.62 72 LEU A CA 1
ATOM 551 C C . LEU A 1 72 ? -4.561 4.442 9.617 1.00 84.62 72 LEU A C 1
ATOM 553 O O . LEU A 1 72 ? -4.104 4.678 8.502 1.00 84.62 72 LEU A O 1
ATOM 557 N N . ILE A 1 73 ? -4.971 5.410 10.442 1.00 86.00 73 ILE A N 1
ATOM 558 C CA . ILE A 1 73 ? -4.893 6.841 10.114 1.00 86.00 73 ILE A CA 1
ATOM 559 C C . ILE A 1 73 ? -3.431 7.274 9.974 1.00 86.00 73 ILE A C 1
ATOM 561 O O . ILE A 1 73 ? -3.067 7.906 8.981 1.00 86.00 73 ILE A O 1
ATOM 565 N N . GLY A 1 74 ? -2.573 6.887 10.923 1.00 88.19 74 GLY A N 1
ATOM 566 C CA . GLY A 1 74 ? -1.142 7.176 10.842 1.00 88.19 74 GLY A CA 1
ATOM 567 C C . GLY A 1 74 ? -0.492 6.557 9.602 1.00 88.19 74 GLY A C 1
ATOM 568 O O . GLY A 1 74 ? 0.254 7.233 8.894 1.00 88.19 74 GLY A O 1
ATOM 569 N N . ALA A 1 75 ? -0.823 5.303 9.284 1.00 89.38 75 ALA A N 1
ATOM 570 C CA . ALA A 1 75 ? -0.342 4.617 8.088 1.00 89.38 75 ALA A CA 1
ATOM 571 C C . ALA A 1 75 ? -0.817 5.300 6.795 1.00 89.38 75 ALA A C 1
ATOM 573 O O . ALA A 1 75 ? -0.030 5.427 5.860 1.00 89.38 75 ALA A O 1
ATOM 574 N N . ALA A 1 76 ? -2.063 5.781 6.739 1.00 89.44 76 ALA A N 1
ATOM 575 C CA . ALA A 1 76 ? -2.601 6.489 5.577 1.00 89.44 76 ALA A CA 1
ATOM 576 C C . ALA A 1 76 ? -1.894 7.834 5.340 1.00 89.44 76 ALA A C 1
ATOM 578 O O . ALA A 1 76 ? -1.473 8.130 4.218 1.00 89.44 76 ALA A O 1
ATOM 579 N N . ILE A 1 77 ? -1.698 8.626 6.400 1.00 92.00 77 ILE A N 1
ATOM 580 C CA . ILE A 1 77 ? -0.972 9.903 6.327 1.00 92.00 77 ILE A CA 1
ATOM 581 C C . ILE A 1 77 ? 0.491 9.656 5.937 1.00 92.00 77 ILE A C 1
ATOM 583 O O . ILE A 1 77 ? 1.010 10.302 5.026 1.00 92.00 77 ILE A O 1
ATOM 587 N N . GLY A 1 78 ? 1.142 8.683 6.579 1.00 91.75 78 GLY A N 1
ATOM 588 C CA . GLY A 1 78 ? 2.526 8.317 6.293 1.00 91.75 78 GLY A CA 1
ATOM 589 C C . GLY A 1 78 ? 2.726 7.785 4.872 1.00 91.75 78 GLY A C 1
ATOM 590 O O . GLY A 1 78 ? 3.674 8.181 4.198 1.00 91.75 78 GLY A O 1
ATOM 591 N N . SER A 1 79 ? 1.808 6.955 4.370 1.00 92.62 79 SER A N 1
ATOM 592 C CA . SER A 1 79 ? 1.829 6.466 2.986 1.00 92.62 79 SER A CA 1
ATOM 593 C C . SER A 1 79 ? 1.653 7.606 1.980 1.00 92.62 79 SER A C 1
ATOM 595 O O . SER A 1 79 ? 2.405 7.676 1.010 1.00 92.62 79 SER A O 1
ATOM 597 N N . THR A 1 80 ? 0.740 8.546 2.244 1.00 93.56 80 THR A N 1
ATOM 598 C CA . THR A 1 80 ? 0.529 9.722 1.383 1.00 93.56 80 THR A CA 1
ATOM 599 C C . THR A 1 80 ? 1.788 10.588 1.318 1.00 93.56 80 THR A C 1
ATOM 601 O O . THR A 1 80 ? 2.259 10.911 0.230 1.00 93.56 80 THR A O 1
ATOM 604 N N . MET A 1 81 ? 2.393 10.898 2.470 1.00 93.12 81 MET A N 1
ATOM 605 C CA . MET A 1 81 ? 3.679 11.605 2.541 1.00 93.12 81 MET A CA 1
ATOM 606 C C . MET A 1 81 ? 4.802 10.849 1.817 1.00 93.12 81 MET A C 1
ATOM 608 O O . MET A 1 81 ? 5.586 11.463 1.096 1.00 93.12 81 MET A O 1
ATOM 612 N N . GLY A 1 82 ? 4.868 9.522 1.958 1.00 92.69 82 GLY A N 1
ATOM 613 C CA . GLY A 1 82 ? 5.849 8.680 1.271 1.00 92.69 82 GLY A CA 1
ATOM 614 C C . GLY A 1 82 ? 5.714 8.729 -0.252 1.00 92.69 82 GLY A C 1
ATOM 615 O O . GLY A 1 82 ? 6.711 8.896 -0.951 1.00 92.69 82 GLY A O 1
ATOM 616 N N . ILE A 1 83 ? 4.486 8.662 -0.774 1.00 93.44 83 ILE A N 1
ATOM 617 C CA . ILE A 1 83 ? 4.202 8.768 -2.215 1.00 93.44 83 ILE A CA 1
ATOM 618 C C . ILE A 1 83 ? 4.525 10.174 -2.737 1.00 93.44 83 ILE A C 1
ATOM 620 O O . ILE A 1 83 ? 5.103 10.314 -3.817 1.00 93.44 83 ILE A O 1
ATOM 624 N N . LEU A 1 84 ? 4.210 11.222 -1.969 1.00 94.25 84 LEU A N 1
ATOM 625 C CA . LEU A 1 84 ? 4.581 12.594 -2.325 1.00 94.25 84 LEU A CA 1
ATOM 626 C C . LEU A 1 84 ? 6.104 12.757 -2.378 1.00 94.25 84 LEU A C 1
ATOM 628 O O . LEU A 1 84 ? 6.632 13.270 -3.362 1.00 94.25 84 LEU A O 1
ATOM 632 N N . GLY A 1 85 ? 6.824 12.250 -1.375 1.00 91.62 85 GLY A N 1
ATOM 633 C CA . GLY A 1 85 ? 8.287 12.269 -1.347 1.00 91.62 85 GLY A CA 1
ATOM 634 C C . GLY A 1 85 ? 8.911 11.489 -2.508 1.00 91.62 85 GLY A C 1
ATOM 635 O O . GLY A 1 85 ? 9.827 11.987 -3.161 1.00 91.62 85 GLY A O 1
ATOM 636 N N . ALA A 1 86 ? 8.370 10.309 -2.822 1.00 93.25 86 ALA A N 1
ATOM 637 C CA . ALA A 1 86 ? 8.754 9.526 -3.995 1.00 93.25 86 ALA A CA 1
ATOM 638 C C . ALA A 1 86 ? 8.555 10.305 -5.302 1.00 93.25 86 ALA A C 1
ATOM 640 O O . ALA A 1 86 ? 9.445 10.321 -6.150 1.00 93.25 86 ALA A O 1
ATOM 641 N N . SER A 1 87 ? 7.415 10.982 -5.450 1.00 91.56 87 SER A N 1
ATOM 642 C CA . SER A 1 87 ? 7.076 11.750 -6.655 1.00 91.56 87 SER A CA 1
ATOM 643 C C . SER A 1 87 ? 8.007 12.951 -6.841 1.00 91.56 87 SER A C 1
ATOM 645 O O . SER A 1 87 ? 8.505 13.184 -7.942 1.00 91.56 87 SER A O 1
ATOM 647 N N . LEU A 1 88 ? 8.307 13.674 -5.756 1.00 92.44 88 LEU A N 1
ATOM 648 C CA . LEU A 1 88 ? 9.243 14.802 -5.772 1.00 92.44 88 LEU A CA 1
ATOM 649 C C . LEU A 1 88 ? 10.669 14.351 -6.116 1.00 92.44 88 LEU A C 1
ATOM 651 O O . LEU A 1 88 ? 11.328 14.968 -6.952 1.00 92.44 88 LEU A O 1
ATOM 655 N N . MET A 1 89 ? 11.132 13.244 -5.528 1.00 90.38 89 MET A N 1
ATOM 656 C CA . MET A 1 89 ? 12.442 12.672 -5.858 1.00 90.38 89 MET A CA 1
ATOM 657 C C . MET A 1 89 ? 12.488 12.148 -7.295 1.00 90.38 89 MET A C 1
ATOM 659 O O . MET A 1 89 ? 13.469 12.377 -7.998 1.00 90.38 89 MET A O 1
ATOM 663 N N . GLY A 1 90 ? 11.419 11.505 -7.769 1.00 88.94 90 GLY A N 1
ATOM 664 C CA . GLY A 1 90 ? 11.289 11.068 -9.158 1.00 88.94 90 GLY A CA 1
ATOM 665 C C . GLY A 1 90 ? 11.401 12.230 -10.146 1.00 88.94 90 GLY A C 1
ATOM 666 O O . GLY A 1 90 ? 12.095 12.113 -11.157 1.00 88.94 90 GLY A O 1
ATOM 667 N N . PHE A 1 91 ? 10.799 13.379 -9.825 1.00 89.25 91 PHE A N 1
ATOM 668 C CA . PHE A 1 91 ? 10.948 14.601 -10.614 1.00 89.25 91 PHE A CA 1
ATOM 669 C C . PHE A 1 91 ? 12.394 15.121 -10.609 1.00 89.25 91 PHE A C 1
ATOM 671 O O . PHE A 1 91 ? 12.948 15.400 -11.673 1.00 89.25 91 PHE A O 1
ATOM 678 N N . LEU A 1 92 ? 13.040 15.175 -9.440 1.00 88.81 92 LEU A N 1
ATOM 679 C CA . LEU A 1 92 ? 14.422 15.649 -9.304 1.00 88.81 92 LEU A CA 1
ATOM 680 C C . LEU A 1 92 ? 15.422 14.778 -10.082 1.00 88.81 92 LEU A C 1
ATOM 682 O O . LEU A 1 92 ? 16.276 15.295 -10.799 1.00 88.81 92 LEU A O 1
ATOM 686 N N . ILE A 1 93 ? 15.273 13.455 -9.991 1.00 87.06 93 ILE A N 1
ATOM 687 C CA . ILE A 1 93 ? 16.073 12.474 -10.739 1.00 87.06 93 ILE A CA 1
ATOM 688 C C . ILE A 1 93 ? 15.819 12.616 -12.243 1.00 87.06 93 ILE A C 1
ATOM 690 O O . ILE A 1 93 ? 16.722 12.434 -13.059 1.00 87.06 93 ILE A O 1
ATOM 694 N N . THR A 1 94 ? 14.599 12.998 -12.628 1.00 83.69 94 THR A N 1
ATOM 695 C CA . THR A 1 94 ? 14.258 13.199 -14.035 1.00 83.69 94 THR A CA 1
ATOM 696 C C . THR A 1 94 ? 14.903 14.434 -14.645 1.00 83.69 94 THR A C 1
ATOM 698 O O . THR A 1 94 ? 15.230 14.401 -15.832 1.00 83.69 94 THR A O 1
ATOM 701 N N . ALA A 1 95 ? 15.154 15.461 -13.838 1.00 84.88 95 ALA A N 1
ATOM 702 C CA . ALA A 1 95 ? 15.830 16.683 -14.249 1.00 84.88 95 ALA A CA 1
ATOM 703 C C . ALA A 1 95 ? 17.360 16.540 -14.390 1.00 84.88 95 ALA A C 1
ATOM 705 O O . ALA A 1 95 ? 17.998 17.448 -14.919 1.00 84.88 95 ALA A O 1
ATOM 706 N N . GLN A 1 96 ? 17.966 15.436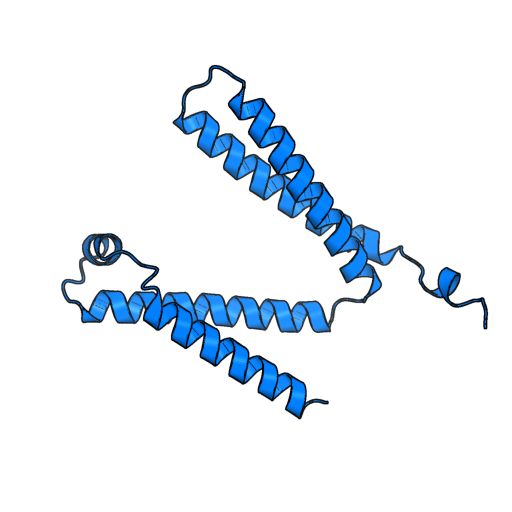 -13.931 1.00 85.00 96 GLN A N 1
ATOM 707 C CA . GLN A 1 96 ? 19.412 15.217 -14.041 1.00 85.00 96 GLN A CA 1
ATOM 708 C C . GLN A 1 96 ? 19.814 14.537 -15.363 1.00 85.00 96 GLN A C 1
ATOM 710 O O . GLN A 1 96 ? 19.107 13.638 -15.831 1.00 85.00 96 GLN A O 1
ATOM 715 N N . PRO A 1 97 ? 20.971 14.908 -15.951 1.00 80.38 97 PRO A N 1
ATOM 716 C CA . PRO A 1 97 ? 21.501 14.309 -17.173 1.00 80.38 97 PRO A CA 1
ATOM 717 C C . PRO A 1 97 ? 22.216 12.982 -16.863 1.00 80.38 97 PRO A C 1
ATOM 719 O O . PRO A 1 97 ? 23.426 12.851 -17.034 1.00 80.38 97 PRO A O 1
ATOM 722 N N . TRP A 1 98 ? 21.476 12.004 -16.347 1.00 79.06 98 TRP A N 1
ATOM 723 C CA . TRP A 1 98 ? 21.968 10.647 -16.099 1.00 79.06 98 TRP A CA 1
ATOM 724 C C . TRP A 1 98 ? 21.512 9.673 -17.176 1.00 79.06 98 TRP A C 1
ATOM 726 O O . TRP A 1 98 ? 20.531 9.913 -17.880 1.00 79.06 98 TRP A O 1
ATOM 736 N N . ASP A 1 99 ? 22.220 8.549 -17.261 1.00 84.50 99 ASP A N 1
ATOM 737 C CA . ASP A 1 99 ? 21.864 7.468 -18.168 1.00 84.50 99 ASP A CA 1
ATOM 738 C C . ASP A 1 99 ? 20.502 6.849 -17.796 1.00 84.50 99 ASP A C 1
ATOM 740 O O . ASP A 1 99 ? 20.163 6.670 -16.617 1.00 84.50 99 ASP A O 1
ATOM 744 N N . GLN A 1 100 ? 19.705 6.526 -18.814 1.00 83.38 100 GLN A N 1
ATOM 745 C CA . GLN A 1 100 ? 18.295 6.153 -18.669 1.00 83.38 100 GLN A CA 1
ATOM 746 C C . GLN A 1 100 ? 18.062 4.897 -17.799 1.00 83.38 100 GLN A C 1
ATOM 748 O O . GLN A 1 100 ? 17.126 4.913 -16.992 1.00 83.38 100 GLN A O 1
ATOM 753 N N . PRO A 1 101 ? 18.888 3.830 -17.871 1.00 86.19 101 PRO A N 1
ATOM 754 C CA . PRO A 1 101 ? 18.705 2.644 -17.030 1.00 86.19 101 PRO A CA 1
ATOM 755 C C . PRO A 1 101 ? 18.878 2.950 -15.538 1.00 86.19 101 PRO A C 1
ATOM 757 O O . PRO A 1 101 ? 18.094 2.492 -14.705 1.00 86.19 101 PRO A O 1
ATOM 760 N N . ILE A 1 102 ? 19.880 3.768 -15.203 1.00 86.69 102 ILE A N 1
ATOM 761 C CA . ILE A 1 102 ? 20.187 4.163 -13.823 1.00 86.69 102 ILE A CA 1
ATOM 762 C C . ILE A 1 102 ? 19.059 5.033 -13.276 1.00 86.69 102 ILE A C 1
ATOM 764 O O . ILE A 1 102 ? 18.613 4.825 -12.151 1.00 86.69 102 ILE A O 1
ATOM 768 N N . LYS A 1 103 ? 18.549 5.958 -14.094 1.00 86.06 103 LYS A N 1
ATOM 769 C CA . LYS A 1 103 ? 17.426 6.833 -13.758 1.00 86.06 103 LYS A CA 1
ATOM 770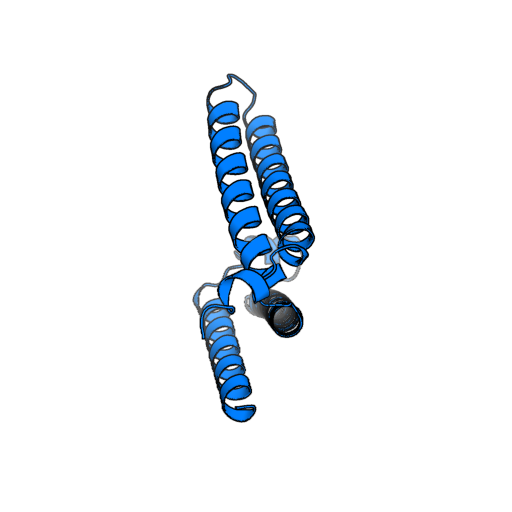 C C . LYS A 1 103 ? 16.174 6.039 -13.380 1.00 86.06 103 LYS A C 1
ATOM 772 O O . LYS A 1 103 ? 15.643 6.232 -12.289 1.00 86.06 103 LYS A O 1
ATOM 777 N N . SER A 1 104 ? 15.745 5.099 -14.224 1.00 87.56 104 SER A N 1
ATOM 778 C CA . SER A 1 104 ? 14.584 4.246 -13.937 1.00 87.56 104 SER A CA 1
ATOM 779 C C . SER A 1 104 ? 14.784 3.388 -12.688 1.00 87.56 104 SER A C 1
ATOM 781 O O . SER A 1 104 ? 13.879 3.298 -11.857 1.00 87.56 104 SER A O 1
ATOM 783 N N . PHE A 1 105 ? 15.970 2.796 -12.522 1.00 89.06 105 PHE A N 1
ATOM 784 C CA . PHE A 1 105 ? 16.282 1.985 -11.347 1.00 89.06 105 PHE A CA 1
ATOM 785 C C . PHE A 1 105 ? 16.246 2.806 -10.052 1.00 89.06 105 PHE A C 1
ATOM 787 O O . PHE A 1 105 ? 15.625 2.382 -9.074 1.00 89.06 105 PHE A O 1
ATOM 794 N N . LEU A 1 106 ? 16.856 3.997 -10.046 1.00 89.31 106 LEU A N 1
ATOM 795 C CA . LEU A 1 106 ? 16.852 4.879 -8.882 1.00 89.31 106 LEU A CA 1
ATOM 796 C C . LEU A 1 106 ? 15.438 5.354 -8.558 1.00 89.31 106 LEU A C 1
ATOM 798 O O . LEU A 1 106 ? 15.030 5.265 -7.405 1.00 89.31 106 LEU A O 1
ATOM 802 N N . THR A 1 107 ? 14.673 5.812 -9.553 1.00 90.31 107 THR A N 1
ATOM 803 C CA . THR A 1 107 ? 13.297 6.276 -9.340 1.00 90.31 107 THR A CA 1
ATOM 804 C C . THR A 1 107 ? 12.418 5.174 -8.753 1.00 90.31 107 THR A C 1
ATOM 806 O O . THR A 1 107 ? 11.713 5.426 -7.778 1.00 90.31 107 THR A O 1
ATOM 809 N N . LEU A 1 108 ? 12.490 3.944 -9.273 1.00 91.25 108 LEU A N 1
ATOM 810 C CA . LEU A 1 108 ? 11.732 2.813 -8.728 1.00 91.25 108 LEU A CA 1
ATOM 811 C C . LEU A 1 108 ? 12.174 2.461 -7.305 1.00 91.25 108 LEU A C 1
ATOM 813 O O . LEU A 1 108 ? 11.330 2.316 -6.421 1.00 91.25 108 LEU A O 1
ATOM 817 N N . THR A 1 109 ? 13.484 2.366 -7.071 1.00 91.12 109 THR A N 1
ATOM 818 C CA . THR A 1 109 ? 14.044 1.998 -5.763 1.00 91.12 109 THR A CA 1
ATOM 819 C C . THR A 1 109 ? 13.693 3.033 -4.698 1.00 91.12 109 THR A C 1
ATOM 821 O O . THR A 1 109 ? 13.202 2.675 -3.628 1.00 91.12 109 THR A O 1
ATOM 824 N N . LEU A 1 110 ? 13.872 4.322 -4.997 1.00 91.19 110 LEU A N 1
ATOM 825 C CA . LEU A 1 110 ? 13.488 5.410 -4.099 1.00 91.19 110 LEU A CA 1
ATOM 826 C C . LEU A 1 110 ? 11.977 5.478 -3.901 1.00 91.19 110 LEU A C 1
ATOM 828 O O . LEU A 1 110 ? 11.537 5.721 -2.781 1.00 91.19 110 LEU A O 1
ATOM 832 N N . SER A 1 111 ? 11.180 5.224 -4.941 1.00 92.62 111 SER A N 1
ATOM 833 C CA . SER A 1 111 ? 9.725 5.193 -4.805 1.00 92.62 111 SER A CA 1
ATOM 834 C C . SER A 1 111 ? 9.273 4.091 -3.854 1.00 92.62 111 SER A C 1
ATOM 836 O O . SER A 1 111 ? 8.454 4.346 -2.970 1.00 92.62 111 SER A O 1
ATOM 838 N N . LEU A 1 112 ? 9.822 2.881 -3.994 1.00 90.56 112 LEU A N 1
ATOM 839 C CA . LEU A 1 112 ? 9.517 1.766 -3.099 1.00 90.56 112 LEU A CA 1
ATOM 840 C C . LEU A 1 112 ? 9.978 2.061 -1.669 1.00 90.56 112 LEU A C 1
ATOM 842 O O . LEU A 1 112 ? 9.228 1.840 -0.720 1.00 90.56 112 LEU A O 1
ATOM 846 N N . PHE A 1 113 ? 11.192 2.597 -1.520 1.00 90.75 113 PHE A N 1
ATOM 847 C CA . PHE A 1 113 ? 11.767 2.942 -0.225 1.00 90.75 113 PHE A CA 1
ATOM 848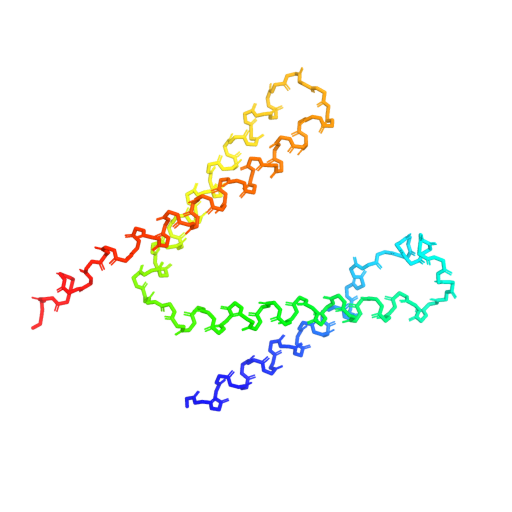 C C . PHE A 1 113 ? 10.938 4.004 0.503 1.00 90.75 113 PHE A C 1
ATOM 850 O O . PHE A 1 113 ? 10.569 3.813 1.659 1.00 90.75 113 PHE A O 1
ATOM 857 N N . MET A 1 114 ? 10.588 5.099 -0.173 1.00 93.94 114 MET A N 1
ATOM 858 C CA . MET A 1 114 ? 9.814 6.194 0.415 1.00 93.94 114 MET A CA 1
ATOM 859 C C . MET A 1 114 ? 8.384 5.771 0.755 1.00 93.94 114 MET A C 1
ATOM 861 O O . MET A 1 114 ? 7.890 6.113 1.830 1.00 93.94 114 MET A O 1
ATOM 865 N N . ALA A 1 115 ? 7.734 4.985 -0.107 1.00 90.00 115 ALA A N 1
ATOM 866 C CA . ALA A 1 115 ? 6.417 4.429 0.186 1.00 90.00 115 ALA A CA 1
ATOM 867 C C . ALA A 1 115 ? 6.458 3.483 1.401 1.00 90.00 115 ALA A C 1
ATOM 869 O O . ALA A 1 115 ? 5.602 3.579 2.282 1.00 90.00 115 ALA A O 1
ATOM 870 N N . TYR A 1 116 ? 7.472 2.615 1.487 1.00 88.75 116 TYR A N 1
ATOM 871 C CA . TYR A 1 116 ? 7.647 1.682 2.600 1.00 88.75 116 TYR A CA 1
ATOM 872 C C . TYR A 1 116 ? 7.957 2.397 3.918 1.00 88.75 116 TYR A C 1
ATOM 874 O O . TYR A 1 116 ? 7.268 2.170 4.911 1.00 88.75 116 TYR A O 1
ATOM 882 N N . CYS A 1 117 ? 8.947 3.293 3.934 1.00 90.88 117 CYS A N 1
ATOM 883 C CA . CYS A 1 117 ? 9.299 4.069 5.120 1.00 90.88 117 CYS A CA 1
ATOM 884 C C . CYS A 1 117 ? 8.128 4.941 5.581 1.00 90.88 117 CYS A C 1
ATOM 886 O O . CYS A 1 117 ? 7.833 4.977 6.774 1.00 90.88 117 CYS A O 1
ATOM 888 N N . GLY A 1 118 ? 7.420 5.589 4.650 1.00 91.19 118 GLY A N 1
ATOM 889 C CA . GLY A 1 118 ? 6.228 6.379 4.952 1.00 91.19 118 GLY A CA 1
ATOM 890 C C . GLY A 1 118 ? 5.132 5.542 5.612 1.00 91.19 118 GLY A C 1
ATOM 891 O O . GLY A 1 118 ? 4.610 5.922 6.659 1.00 91.19 118 GLY A O 1
ATOM 892 N N . LEU A 1 119 ? 4.830 4.367 5.057 1.00 89.38 119 LEU A N 1
ATOM 893 C CA . LEU A 1 119 ? 3.834 3.457 5.620 1.00 89.38 119 LEU A CA 1
ATOM 894 C C . LEU A 1 119 ? 4.263 2.897 6.985 1.00 89.38 119 LEU A C 1
ATOM 896 O O . LEU A 1 119 ? 3.453 2.869 7.909 1.00 89.38 119 LEU A O 1
ATOM 900 N N . LEU A 1 120 ? 5.524 2.484 7.139 1.00 89.19 120 LEU A N 1
ATOM 901 C CA . LEU A 1 120 ? 6.036 1.871 8.367 1.00 89.19 120 LEU A CA 1
ATOM 902 C C . LEU A 1 120 ? 6.136 2.879 9.518 1.00 89.19 120 LEU A C 1
ATOM 904 O O . LEU A 1 120 ? 5.668 2.602 10.622 1.00 89.19 120 LEU A O 1
ATOM 908 N N . VAL A 1 121 ? 6.695 4.064 9.259 1.00 90.25 121 VAL A N 1
ATOM 909 C CA . VAL A 1 121 ? 6.776 5.140 10.255 1.00 90.25 121 VAL A CA 1
ATOM 910 C C . VAL A 1 121 ? 5.383 5.683 10.562 1.00 90.25 121 VAL A C 1
ATOM 912 O O . VAL A 1 121 ? 5.074 5.911 11.727 1.00 90.25 121 VAL A O 1
ATOM 915 N N . GLY A 1 122 ? 4.523 5.834 9.551 1.00 89.81 122 GLY A N 1
ATOM 916 C CA . GLY A 1 122 ? 3.133 6.248 9.727 1.00 89.81 122 GLY A CA 1
ATOM 917 C C . GLY A 1 122 ? 2.342 5.283 10.606 1.00 89.81 122 GLY A C 1
ATOM 918 O O . GLY A 1 122 ? 1.688 5.717 11.549 1.00 89.81 122 GLY A O 1
ATOM 919 N N . ALA A 1 123 ? 2.448 3.977 10.358 1.00 87.12 123 ALA A N 1
ATOM 920 C CA . ALA A 1 123 ? 1.810 2.958 11.187 1.00 87.12 123 ALA A CA 1
ATOM 921 C C . ALA A 1 123 ? 2.346 2.991 12.628 1.00 87.12 123 ALA A C 1
ATOM 923 O O . ALA A 1 123 ? 1.562 3.088 13.567 1.00 87.12 123 ALA A O 1
ATOM 924 N N . ALA A 1 124 ? 3.673 2.997 12.803 1.00 87.00 124 ALA A N 1
ATOM 925 C CA . ALA A 1 124 ? 4.306 3.009 14.123 1.00 87.00 124 ALA A CA 1
ATOM 926 C C . ALA A 1 124 ? 4.002 4.285 14.922 1.00 87.00 124 ALA A C 1
ATOM 928 O O . ALA A 1 124 ? 3.880 4.244 16.144 1.00 87.00 124 ALA A O 1
ATOM 929 N N . LYS A 1 125 ? 3.895 5.436 14.246 1.00 85.75 125 LYS A N 1
ATOM 930 C CA . LYS A 1 125 ? 3.565 6.709 14.894 1.00 85.75 125 LYS A CA 1
ATOM 931 C C . LYS A 1 125 ? 2.063 6.918 15.078 1.00 85.75 125 LYS A C 1
ATOM 933 O O . LYS A 1 125 ? 1.671 7.614 16.009 1.00 85.75 125 LYS A O 1
ATOM 938 N N . GLY A 1 126 ? 1.237 6.278 14.252 1.00 82.94 126 GLY A N 1
ATOM 939 C CA . GLY A 1 126 ? -0.218 6.281 14.367 1.00 82.94 126 GLY A CA 1
ATOM 940 C C . GLY A 1 126 ? -0.710 5.726 15.698 1.00 82.94 126 GLY A C 1
ATOM 941 O O . GLY A 1 126 ? -1.702 6.218 16.220 1.00 82.94 126 GLY A O 1
ATOM 942 N N . ASP A 1 127 ? 0.016 4.785 16.301 1.00 80.88 127 ASP A N 1
ATOM 943 C CA . ASP A 1 127 ? -0.329 4.223 17.614 1.00 80.88 127 ASP A CA 1
ATOM 944 C C . ASP A 1 127 ? -0.283 5.256 18.752 1.00 80.88 127 ASP A C 1
ATOM 946 O O . ASP A 1 127 ? -0.990 5.101 19.748 1.00 80.88 127 ASP A O 1
ATOM 950 N N . TYR A 1 128 ? 0.477 6.346 18.588 1.00 79.88 128 TYR A N 1
ATOM 951 C CA . TYR A 1 128 ? 0.516 7.450 19.553 1.00 79.88 128 TYR A CA 1
ATOM 952 C C . TYR A 1 128 ? -0.642 8.444 19.395 1.00 79.88 128 TYR A C 1
ATOM 954 O O . TYR A 1 128 ? -0.764 9.360 20.207 1.00 79.88 128 TYR A O 1
ATOM 962 N N . LEU A 1 129 ? -1.494 8.303 18.373 1.00 76.50 129 LEU A N 1
ATOM 963 C CA . LEU A 1 129 ? -2.667 9.160 18.223 1.00 76.50 129 LEU A CA 1
ATOM 964 C C . LEU A 1 129 ? -3.685 8.814 19.303 1.00 76.50 129 LEU A C 1
ATOM 966 O O . LEU A 1 129 ? -4.386 7.805 19.214 1.00 76.50 129 LEU A O 1
ATOM 970 N N . ASP A 1 130 ? -3.806 9.654 20.327 1.00 72.81 130 ASP A N 1
ATOM 971 C CA . ASP A 1 130 ? -4.795 9.416 21.366 1.00 72.81 130 ASP A CA 1
ATOM 972 C C . ASP A 1 130 ? -6.159 10.026 21.029 1.00 72.81 130 ASP A C 1
ATOM 974 O O . ASP A 1 130 ? -6.475 11.163 21.363 1.00 72.81 130 ASP A O 1
ATOM 978 N N . LEU A 1 131 ? -7.000 9.228 20.365 1.00 65.38 131 LEU A N 1
ATOM 979 C CA . LEU A 1 131 ? -8.404 9.560 20.086 1.00 65.38 131 LEU A CA 1
ATOM 980 C C . LEU A 1 131 ? -9.235 9.818 21.359 1.00 65.38 131 LEU A C 1
ATOM 982 O O . LEU A 1 131 ? -10.304 10.414 21.263 1.00 65.38 131 LEU A O 1
ATOM 986 N N . SER A 1 132 ? -8.741 9.434 22.542 1.00 65.62 132 SER A N 1
ATOM 987 C CA . SER 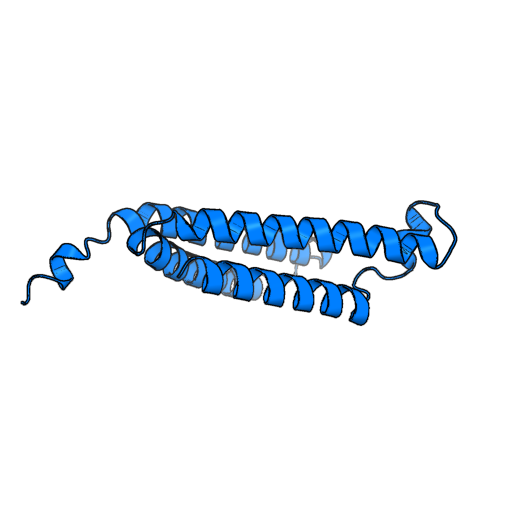A 1 132 ? -9.366 9.753 23.833 1.00 65.62 132 SER A CA 1
ATOM 988 C C . SER A 1 132 ? -9.362 11.262 24.117 1.00 65.62 132 SER A C 1
ATOM 990 O O . SER A 1 132 ? -10.259 11.761 24.788 1.00 65.62 132 SER A O 1
ATOM 992 N N . VAL A 1 133 ? -8.407 12.008 23.544 1.00 59.47 133 VAL A N 1
ATOM 993 C CA . VAL A 1 133 ? -8.332 13.477 23.647 1.00 59.47 133 VAL A CA 1
ATOM 994 C C . VAL A 1 133 ? -9.368 14.163 22.743 1.00 59.47 133 VAL A C 1
ATOM 996 O O . VAL A 1 133 ? -9.828 15.255 23.058 1.00 59.47 133 VAL A O 1
ATOM 999 N N . LEU A 1 134 ? -9.791 13.517 21.649 1.00 61.66 134 LEU A N 1
ATOM 1000 C CA . LEU A 1 134 ? -10.817 14.041 20.734 1.00 61.66 134 LEU A CA 1
ATOM 1001 C C . LEU A 1 134 ? -12.250 13.664 21.168 1.00 61.66 134 LEU A C 1
ATOM 1003 O O . LEU A 1 134 ? -13.206 14.317 20.764 1.00 61.66 134 LEU A O 1
ATOM 1007 N N . GLY A 1 135 ? -12.398 12.621 21.993 1.00 61.19 135 GLY A N 1
ATOM 1008 C CA . GLY A 1 135 ? -13.682 12.132 22.512 1.00 61.19 135 GLY A CA 1
ATOM 1009 C C . GLY A 1 135 ? -14.108 12.697 23.874 1.00 61.19 135 GLY A C 1
ATOM 1010 O O . GLY A 1 135 ? -15.188 12.355 24.338 1.00 61.19 135 GLY A O 1
ATOM 1011 N N . GLY A 1 136 ? -13.300 13.548 24.516 1.00 55.06 136 GLY A N 1
ATOM 1012 C CA . GLY A 1 136 ? -13.570 14.120 25.847 1.00 55.06 136 GLY A CA 1
ATOM 1013 C C . GLY A 1 136 ? -14.530 15.321 25.884 1.00 55.06 136 GLY A C 1
ATOM 1014 O O . GLY A 1 136 ? -14.488 16.089 26.839 1.00 55.06 136 GLY A O 1
ATOM 1015 N N . ILE A 1 137 ? -15.350 15.517 24.846 1.00 56.25 137 ILE A N 1
ATOM 1016 C CA . ILE A 1 137 ? -16.335 16.614 24.723 1.00 56.25 137 ILE A CA 1
ATOM 1017 C C . ILE A 1 137 ? -17.790 16.110 24.715 1.00 56.25 137 ILE A C 1
ATOM 1019 O O . ILE A 1 137 ? -18.666 16.735 24.117 1.00 56.25 137 ILE A O 1
ATOM 1023 N N . LEU A 1 138 ? -18.058 14.987 25.386 1.00 44.53 138 LEU A N 1
ATOM 1024 C CA . LEU A 1 138 ? -19.414 14.557 25.737 1.00 44.53 138 LEU A CA 1
ATOM 1025 C C . LEU A 1 138 ? -19.493 14.213 27.222 1.00 44.53 138 LEU A C 1
ATOM 1027 O O . LEU A 1 138 ? -18.652 13.406 27.675 1.00 44.53 138 LEU A O 1
#

Radius of gyration: 20.72 Å; chains: 1; bounding box: 44×41×52 Å

Secondary structure (DSSP, 8-state):
-HHHHHHHHHHHHHHHHHHHHHH--S-HHHHHHTT--SHHHHHHHHHHHHHHHHHHHHHHHHHHHHS-HHHHHHHHHHHHHHHHHHHHHHHHHHTS---HHHHHHHHHHHHHHHHHHHHHHHHHHHTT--TTTTS---